Protein AF-A0A4S2SVT7-F1 (afdb_monomer_lite)

pLDDT: mean 79.92, std 11.99, range [41.72, 94.0]

Radius of gyration: 15.25 Å; chains: 1; bounding box: 30×36×41 Å

Sequence (92 aa):
MPRPPTDEPDWWLMTTPHGPARLRIRGNTELGILDHDCVEDQASWQVPARVVANGTGAGAGAESFTDAFFDEQAALLDTELGTLKRILETSS

Structure (mmCIF, N/CA/C/O backbone):
data_AF-A0A4S2SVT7-F1
#
_entry.id   AF-A0A4S2SVT7-F1
#
loop_
_atom_site.group_PDB
_atom_site.id
_atom_site.type_symbol
_atom_site.label_atom_id
_atom_site.label_alt_id
_atom_site.label_comp_id
_atom_site.label_asym_id
_atom_site.label_entity_id
_atom_site.label_seq_id
_atom_site.pdbx_PDB_ins_code
_atom_site.Cartn_x
_atom_site.Cartn_y
_atom_site.Cartn_z
_atom_site.occupancy
_atom_site.B_iso_or_equiv
_atom_site.auth_seq_id
_atom_site.auth_comp_id
_atom_site.auth_asym_id
_atom_site.auth_atom_id
_atom_site.pdbx_PDB_model_num
ATOM 1 N N . MET A 1 1 ? -9.938 13.793 -5.929 1.00 41.72 1 MET A N 1
ATOM 2 C CA . MET A 1 1 ? -9.522 13.791 -7.348 1.00 41.72 1 MET A CA 1
ATOM 3 C C . MET A 1 1 ? -10.372 12.777 -8.101 1.00 41.72 1 MET A C 1
ATOM 5 O O . MET A 1 1 ? -10.493 11.665 -7.596 1.00 41.72 1 MET A O 1
ATOM 9 N N . PRO A 1 2 ? -11.015 13.135 -9.225 1.00 48.34 2 PRO A N 1
ATOM 10 C CA . PRO A 1 2 ? -11.743 12.171 -10.044 1.00 48.34 2 PRO A CA 1
ATOM 11 C C . PRO A 1 2 ? -10.763 11.217 -10.735 1.00 48.34 2 PRO A C 1
ATOM 13 O O . PRO A 1 2 ? -9.663 11.604 -11.125 1.00 48.34 2 PRO A O 1
ATOM 16 N N . ARG A 1 3 ? -11.172 9.956 -10.851 1.00 52.41 3 ARG A N 1
ATOM 17 C CA . ARG A 1 3 ? -10.396 8.881 -11.466 1.00 52.41 3 ARG A CA 1
ATOM 18 C C . ARG A 1 3 ? -10.176 9.157 -12.967 1.00 52.41 3 ARG A C 1
ATOM 20 O O . ARG A 1 3 ? -11.159 9.439 -13.654 1.00 52.41 3 ARG A O 1
ATOM 27 N N . PRO A 1 4 ? -8.949 9.022 -13.503 1.00 56.78 4 PRO A N 1
ATOM 28 C CA . PRO A 1 4 ? -8.734 8.986 -14.947 1.00 56.78 4 PRO A CA 1
ATOM 29 C C . PRO A 1 4 ? -9.481 7.785 -15.552 1.00 56.78 4 PRO A C 1
ATOM 31 O O . PRO A 1 4 ? -9.356 6.682 -15.017 1.00 56.78 4 PRO A O 1
ATOM 34 N N . PRO A 1 5 ? -10.269 7.952 -16.625 1.00 57.34 5 PRO A N 1
ATOM 35 C CA . PRO A 1 5 ? -10.974 6.834 -17.239 1.00 57.34 5 PRO A CA 1
ATOM 36 C C . PRO A 1 5 ? -9.968 5.782 -17.721 1.00 57.34 5 PRO A C 1
ATOM 38 O O . PRO A 1 5 ? -9.024 6.098 -18.440 1.00 57.34 5 PRO A O 1
ATOM 41 N N . THR A 1 6 ? -10.172 4.539 -17.294 1.00 61.12 6 THR A N 1
ATOM 42 C CA . THR A 1 6 ? -9.441 3.361 -17.764 1.00 61.12 6 THR A CA 1
ATOM 43 C C . THR A 1 6 ? -10.439 2.422 -18.425 1.00 61.12 6 THR A C 1
ATOM 45 O O . THR A 1 6 ? -11.564 2.289 -17.942 1.00 61.12 6 THR A O 1
ATOM 48 N N . ASP A 1 7 ? -10.029 1.735 -19.492 1.00 73.06 7 ASP A N 1
ATOM 49 C CA . ASP A 1 7 ? -10.858 0.700 -20.135 1.00 73.06 7 ASP A CA 1
ATOM 50 C C . ASP A 1 7 ? -11.112 -0.502 -19.203 1.00 73.06 7 ASP A C 1
ATOM 52 O O . ASP A 1 7 ? -12.007 -1.312 -19.433 1.00 73.06 7 ASP A O 1
ATOM 56 N N . GLU A 1 8 ? -10.350 -0.588 -18.108 1.00 80.38 8 GLU A N 1
ATOM 57 C CA . GLU A 1 8 ? -10.497 -1.594 -17.064 1.00 80.38 8 GLU A CA 1
ATOM 58 C C . GLU A 1 8 ? -10.920 -0.931 -15.733 1.00 80.38 8 GLU A C 1
ATOM 60 O O . GLU A 1 8 ? -10.082 -0.320 -15.057 1.00 80.38 8 GLU A O 1
ATOM 65 N N . PRO A 1 9 ? -12.198 -1.030 -15.317 1.00 80.25 9 PRO A N 1
ATOM 66 C CA . PRO A 1 9 ? -12.758 -0.294 -14.180 1.00 80.25 9 PRO A CA 1
ATOM 67 C C . PRO A 1 9 ? -12.229 -0.745 -12.812 1.00 80.25 9 PRO A C 1
ATOM 69 O O . PRO A 1 9 ? -12.443 -0.044 -11.830 1.00 80.25 9 PRO A O 1
ATOM 72 N N . ASP A 1 10 ? -11.446 -1.812 -12.717 1.00 87.81 10 ASP A N 1
ATOM 73 C CA . ASP A 1 10 ? -10.823 -2.218 -11.448 1.00 87.81 10 ASP A CA 1
ATOM 74 C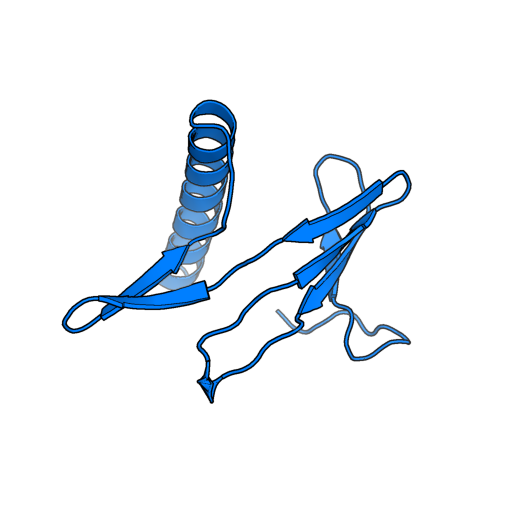 C . ASP A 1 10 ? -9.395 -1.673 -11.277 1.00 87.81 10 ASP A C 1
ATOM 76 O O . ASP A 1 10 ? -8.833 -1.742 -10.183 1.00 87.81 10 ASP A O 1
ATOM 80 N N . TRP A 1 11 ? -8.818 -1.084 -12.333 1.00 91.38 11 TRP A N 1
ATOM 81 C CA . TRP A 1 11 ? -7.445 -0.580 -12.327 1.00 91.38 11 TRP A CA 1
ATOM 82 C C . TRP A 1 11 ? -7.356 0.933 -12.186 1.00 91.38 11 TRP A C 1
ATOM 84 O O . TRP A 1 11 ? -7.970 1.703 -12.923 1.00 91.38 11 TRP A O 1
ATOM 94 N N . TRP A 1 12 ? -6.506 1.356 -11.265 1.00 90.06 12 TRP A N 1
ATOM 95 C CA . TRP A 1 12 ? -6.157 2.741 -11.014 1.00 90.06 12 TRP A CA 1
ATOM 96 C C . TRP A 1 12 ? -4.818 3.040 -11.669 1.00 90.06 12 TRP A C 1
ATOM 98 O O . TRP A 1 12 ? -3.861 2.302 -11.457 1.00 90.06 12 TRP A O 1
ATOM 108 N N . LEU A 1 13 ? -4.742 4.119 -12.447 1.00 90.62 13 LEU A N 1
ATOM 109 C CA . LEU A 1 13 ? -3.469 4.623 -12.957 1.00 90.62 13 LEU A CA 1
ATOM 110 C C . LEU A 1 13 ? -2.775 5.450 -11.877 1.00 90.62 13 LEU A C 1
ATOM 112 O O . LEU A 1 13 ? -3.408 6.281 -11.223 1.00 90.62 13 LEU A O 1
ATOM 116 N N . MET A 1 14 ? -1.474 5.241 -11.727 1.00 87.25 14 MET A N 1
ATOM 117 C CA . MET A 1 14 ? -0.610 6.002 -10.834 1.00 87.25 14 MET A CA 1
ATOM 118 C C . MET A 1 14 ? 0.712 6.335 -11.523 1.00 87.25 14 MET A C 1
ATOM 120 O O . MET A 1 14 ? 1.092 5.714 -12.516 1.00 87.25 14 MET A O 1
ATOM 124 N N . THR A 1 15 ? 1.428 7.298 -10.959 1.00 85.81 15 THR A N 1
ATOM 125 C CA . THR A 1 15 ? 2.803 7.610 -11.348 1.00 85.81 15 THR A CA 1
ATOM 126 C C . THR A 1 15 ? 3.714 7.228 -10.191 1.00 85.81 15 THR A C 1
ATOM 128 O O . THR A 1 15 ? 3.491 7.679 -9.069 1.00 85.81 15 THR A O 1
ATOM 131 N N . THR A 1 16 ? 4.728 6.412 -10.457 1.00 81.44 16 THR A N 1
ATOM 132 C CA . THR A 1 16 ? 5.798 6.058 -9.517 1.00 81.44 16 THR A CA 1
ATOM 133 C C . THR A 1 16 ? 7.089 6.782 -9.923 1.00 81.44 16 THR A C 1
ATOM 135 O O . THR A 1 16 ? 7.170 7.325 -11.032 1.00 81.44 16 THR A O 1
ATOM 138 N N . PRO A 1 17 ? 8.140 6.781 -9.084 1.00 83.88 17 PRO A N 1
ATOM 139 C CA . PRO A 1 17 ? 9.459 7.281 -9.480 1.00 83.88 17 PRO A CA 1
ATOM 140 C C . PRO A 1 17 ? 10.046 6.596 -10.728 1.00 83.88 17 PRO A C 1
ATOM 142 O O . PRO A 1 17 ? 10.910 7.171 -11.388 1.00 83.88 17 PRO A O 1
ATOM 145 N N . HIS A 1 18 ? 9.571 5.393 -11.067 1.00 82.19 18 HIS A N 1
ATOM 146 C CA . HIS A 1 18 ? 10.004 4.623 -12.235 1.00 82.19 18 HIS A CA 1
ATOM 147 C C . HIS A 1 18 ? 9.132 4.851 -13.479 1.00 82.19 18 HIS A C 1
ATOM 149 O O . HIS A 1 18 ? 9.482 4.382 -14.560 1.00 82.19 18 HIS A O 1
ATOM 155 N N . GLY A 1 19 ? 8.033 5.603 -13.361 1.00 88.00 19 GLY A N 1
ATOM 156 C CA . GLY A 1 19 ? 7.140 5.933 -14.468 1.00 88.00 19 GLY A CA 1
ATOM 157 C C . GLY A 1 19 ? 5.680 5.548 -14.207 1.00 88.00 19 GLY A C 1
ATOM 158 O O . GLY A 1 19 ? 5.258 5.421 -13.057 1.00 88.00 19 GLY A O 1
ATOM 159 N N . PRO A 1 20 ? 4.861 5.420 -15.263 1.00 91.44 20 PRO A N 1
ATOM 160 C CA . PRO A 1 20 ? 3.466 5.016 -15.133 1.00 91.44 20 PRO A CA 1
ATOM 161 C C . PRO A 1 20 ? 3.336 3.598 -14.570 1.00 91.44 20 PRO A C 1
ATOM 163 O O . PRO A 1 20 ? 4.005 2.674 -15.029 1.00 91.44 20 PRO A O 1
ATOM 166 N N . ALA A 1 21 ? 2.413 3.417 -13.633 1.00 91.19 21 ALA A N 1
ATOM 167 C CA . ALA A 1 21 ? 2.028 2.113 -13.118 1.00 91.19 21 ALA A CA 1
ATOM 168 C C . ALA A 1 21 ? 0.506 2.024 -12.972 1.00 91.19 21 ALA A C 1
ATOM 170 O O . ALA A 1 21 ? -0.227 3.015 -13.072 1.00 91.19 21 ALA A O 1
ATOM 171 N N . ARG A 1 22 ? 0.017 0.811 -12.732 1.00 93.44 22 ARG A N 1
ATOM 172 C CA . ARG A 1 22 ? -1.387 0.540 -12.438 1.00 93.44 22 ARG A CA 1
ATOM 173 C C . ARG A 1 22 ? -1.529 -0.310 -11.183 1.00 93.44 22 ARG A C 1
ATOM 175 O O . ARG A 1 22 ? -0.721 -1.205 -10.941 1.00 93.44 22 ARG A O 1
ATOM 182 N N . LEU A 1 23 ? -2.580 -0.040 -10.419 1.00 92.56 23 LEU A N 1
ATOM 183 C CA . LEU A 1 23 ? -2.922 -0.759 -9.196 1.00 92.56 23 LEU A CA 1
ATOM 184 C C . LEU A 1 23 ? -4.354 -1.279 -9.243 1.00 92.56 23 LEU A C 1
ATOM 186 O O . LEU A 1 23 ? -5.263 -0.562 -9.660 1.00 92.56 23 LEU A O 1
ATOM 190 N N . ARG A 1 24 ? -4.568 -2.503 -8.763 1.00 94.00 24 ARG A N 1
ATOM 191 C CA . ARG A 1 24 ? -5.899 -3.083 -8.552 1.00 94.00 24 ARG A CA 1
ATOM 192 C C . ARG A 1 24 ? -6.011 -3.626 -7.137 1.00 94.00 24 ARG A C 1
ATOM 194 O O . ARG A 1 24 ? -5.170 -4.405 -6.704 1.00 94.00 24 ARG A O 1
ATOM 201 N N . ILE A 1 25 ? -7.077 -3.249 -6.435 1.00 91.69 25 ILE A N 1
ATOM 202 C CA . ILE A 1 25 ? -7.343 -3.714 -5.068 1.00 91.69 25 ILE A CA 1
ATOM 203 C C . ILE A 1 25 ? -8.124 -5.032 -5.117 1.00 91.69 25 ILE A C 1
ATOM 205 O O . ILE A 1 25 ? -9.200 -5.105 -5.708 1.00 91.69 25 ILE A O 1
ATOM 209 N N . ARG A 1 26 ? -7.607 -6.062 -4.447 1.00 91.19 26 ARG A N 1
ATOM 210 C CA . ARG A 1 26 ? -8.227 -7.379 -4.228 1.00 91.19 26 ARG A CA 1
ATOM 211 C C . ARG A 1 26 ? -8.857 -7.432 -2.831 1.00 91.19 26 ARG A C 1
ATOM 213 O O . ARG A 1 26 ? -8.516 -8.270 -2.000 1.00 91.19 26 ARG A O 1
ATOM 220 N N . GLY A 1 27 ? -9.742 -6.474 -2.562 1.00 89.88 27 GLY A N 1
ATOM 221 C CA . GLY A 1 27 ? -10.262 -6.219 -1.221 1.00 89.88 27 GLY A CA 1
ATOM 222 C C . GLY A 1 27 ? -11.313 -7.227 -0.749 1.00 89.88 27 GLY A C 1
ATOM 223 O O . GLY A 1 27 ? -12.086 -7.762 -1.541 1.00 89.88 27 GLY A O 1
ATOM 224 N N . ASN A 1 28 ? -11.378 -7.438 0.566 1.00 92.44 28 ASN A N 1
ATOM 225 C CA . ASN A 1 28 ? -12.472 -8.134 1.244 1.00 92.44 28 ASN A CA 1
ATOM 226 C C . ASN A 1 28 ? -12.757 -7.430 2.574 1.00 92.44 28 ASN A C 1
ATOM 228 O O . ASN A 1 28 ? -11.967 -7.516 3.513 1.00 92.44 28 ASN A O 1
ATOM 232 N N . THR A 1 29 ? -13.895 -6.744 2.653 1.00 86.81 29 THR A N 1
ATOM 233 C CA . THR A 1 29 ? -14.266 -5.935 3.819 1.00 86.81 29 THR A CA 1
ATOM 234 C C . THR A 1 29 ? -14.508 -6.773 5.073 1.00 86.81 29 THR A C 1
ATOM 236 O O . THR A 1 29 ? -14.114 -6.352 6.155 1.00 86.81 29 THR A O 1
ATOM 239 N N . GLU A 1 30 ? -15.100 -7.963 4.943 1.00 89.56 30 GLU A N 1
ATOM 240 C CA . GLU A 1 30 ? -15.399 -8.845 6.083 1.00 89.56 30 GLU A CA 1
ATOM 241 C C . GLU A 1 30 ? -14.126 -9.353 6.767 1.00 89.56 30 GLU A C 1
ATOM 243 O O . GLU A 1 30 ? -14.101 -9.559 7.978 1.00 89.56 30 GLU A O 1
ATOM 248 N N . LEU A 1 31 ? -13.057 -9.526 5.990 1.00 86.69 31 LEU A N 1
ATOM 249 C CA . LEU A 1 31 ? -11.764 -10.027 6.454 1.00 86.69 31 LEU A CA 1
ATOM 250 C C . LEU A 1 31 ? -10.711 -8.920 6.632 1.00 86.69 31 LEU A C 1
ATOM 252 O O . LEU A 1 31 ? -9.546 -9.228 6.891 1.00 86.69 31 LEU A O 1
ATOM 256 N N . GLY A 1 32 ? -11.089 -7.650 6.449 1.00 86.31 32 GLY A N 1
ATOM 257 C CA . GLY A 1 32 ? -10.168 -6.512 6.517 1.00 86.31 32 GLY A CA 1
ATOM 258 C C . GLY A 1 32 ? -9.049 -6.556 5.469 1.00 86.31 32 GLY A C 1
ATOM 259 O O . GLY A 1 32 ? -7.960 -6.052 5.721 1.00 86.31 32 GLY A O 1
ATOM 260 N N . ILE A 1 33 ? -9.268 -7.185 4.313 1.00 89.81 33 ILE A N 1
ATOM 261 C CA . ILE A 1 33 ? -8.251 -7.353 3.264 1.00 89.81 33 ILE A CA 1
ATOM 262 C C . ILE A 1 33 ? -8.242 -6.143 2.338 1.00 89.81 33 ILE A C 1
ATOM 264 O O . ILE A 1 33 ? -9.284 -5.753 1.810 1.00 89.81 33 ILE A O 1
ATOM 268 N N . LEU A 1 34 ? -7.045 -5.615 2.099 1.00 88.69 34 LEU A N 1
ATOM 269 C CA . LEU A 1 34 ? -6.720 -4.549 1.150 1.00 88.69 34 LEU A CA 1
ATOM 270 C C . LEU A 1 34 ? -5.543 -4.932 0.234 1.00 88.69 34 LEU A C 1
ATOM 272 O O . LEU A 1 34 ? -4.892 -4.053 -0.336 1.00 88.69 34 LEU A O 1
ATOM 276 N N . ASP A 1 35 ? -5.262 -6.232 0.100 1.00 90.50 35 ASP A N 1
ATOM 277 C CA . ASP A 1 35 ? -4.236 -6.749 -0.805 1.00 90.50 35 ASP A CA 1
ATOM 278 C C . ASP A 1 35 ? -4.394 -6.130 -2.201 1.00 90.50 35 ASP A C 1
ATOM 280 O O . ASP A 1 35 ? -5.515 -5.934 -2.678 1.00 90.50 35 ASP A O 1
ATOM 284 N N . HIS A 1 36 ? -3.289 -5.826 -2.874 1.00 90.81 36 HIS A N 1
ATOM 285 C CA . HIS A 1 36 ? -3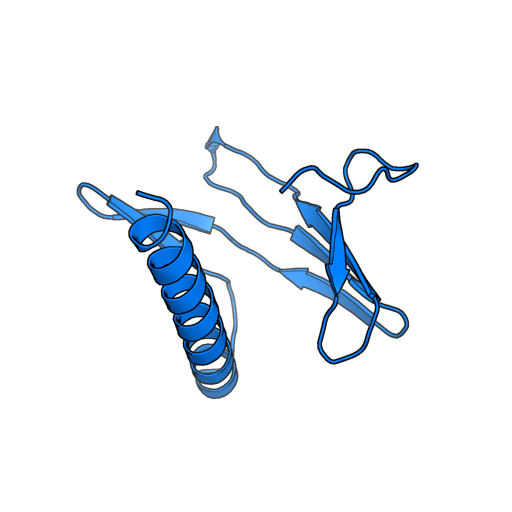.342 -5.202 -4.192 1.00 90.81 36 HIS A CA 1
ATOM 286 C C . HIS A 1 36 ? -2.266 -5.712 -5.143 1.00 90.81 36 HIS A C 1
ATOM 288 O O . HIS A 1 36 ? -1.165 -6.090 -4.741 1.00 90.81 36 HIS A O 1
ATOM 294 N N . ASP A 1 37 ? -2.629 -5.712 -6.423 1.00 93.06 37 ASP A N 1
ATOM 295 C CA . ASP A 1 37 ? -1.721 -5.948 -7.534 1.00 93.06 37 ASP A CA 1
ATOM 296 C C . ASP A 1 37 ? -1.105 -4.607 -7.947 1.00 93.06 37 ASP A C 1
ATOM 298 O O . ASP A 1 37 ? -1.845 -3.656 -8.210 1.00 93.06 37 ASP A O 1
ATOM 302 N N . CYS A 1 38 ? 0.218 -4.552 -8.071 1.00 90.75 38 CYS A N 1
ATOM 303 C CA . CYS A 1 38 ? 0.941 -3.445 -8.692 1.00 90.75 38 CYS A CA 1
ATOM 304 C C . CYS A 1 38 ? 1.587 -3.929 -9.987 1.00 90.75 38 CYS A C 1
ATOM 306 O O . CYS A 1 38 ? 2.214 -4.991 -10.013 1.00 90.75 38 CYS A O 1
ATOM 308 N N . VAL A 1 39 ? 1.435 -3.159 -11.064 1.00 92.62 39 VAL A N 1
ATOM 309 C CA . VAL A 1 39 ? 2.052 -3.451 -12.362 1.00 92.62 39 VAL A CA 1
ATOM 310 C C . VAL A 1 39 ? 2.683 -2.183 -12.919 1.00 92.62 39 VAL A C 1
ATOM 312 O O . VAL A 1 39 ? 1.998 -1.179 -13.113 1.00 92.62 39 VAL A O 1
ATOM 315 N N . GLU A 1 40 ? 3.968 -2.266 -13.230 1.00 91.88 40 GLU A N 1
ATOM 316 C CA . GLU A 1 40 ? 4.746 -1.272 -13.969 1.00 91.88 40 GLU A CA 1
ATOM 317 C C . GLU A 1 40 ? 5.364 -1.918 -15.223 1.00 91.88 40 GLU A C 1
ATOM 319 O O . GLU A 1 40 ? 5.135 -3.097 -15.493 1.00 91.88 40 GLU A O 1
ATOM 324 N N . ASP A 1 41 ? 6.123 -1.155 -16.014 1.00 88.06 41 ASP A N 1
ATOM 325 C CA . ASP A 1 41 ? 6.668 -1.620 -17.303 1.00 88.06 41 ASP A CA 1
ATOM 326 C C . ASP A 1 41 ? 7.564 -2.865 -17.170 1.00 88.06 41 ASP A C 1
ATOM 328 O O . ASP A 1 41 ? 7.470 -3.804 -17.959 1.00 88.06 41 ASP A O 1
ATOM 332 N N . GLN A 1 42 ? 8.409 -2.901 -16.137 1.00 88.12 42 GLN A N 1
ATOM 333 C CA . GLN A 1 42 ? 9.416 -3.953 -15.965 1.00 88.12 42 GLN A CA 1
ATOM 334 C C . GLN A 1 42 ? 9.098 -4.949 -14.846 1.00 88.12 42 GLN A C 1
ATOM 336 O O . GLN A 1 42 ? 9.813 -5.943 -14.700 1.00 88.12 42 GLN A O 1
ATOM 341 N N . ALA A 1 43 ? 8.044 -4.717 -14.059 1.00 86.50 43 ALA A N 1
ATOM 342 C CA . ALA A 1 43 ? 7.737 -5.544 -12.901 1.00 86.50 43 ALA A CA 1
ATOM 343 C C . ALA A 1 43 ? 6.241 -5.610 -12.584 1.00 86.50 43 ALA A C 1
ATOM 345 O O . ALA A 1 43 ? 5.442 -4.733 -12.905 1.00 86.50 43 ALA A O 1
ATOM 346 N N . SER A 1 44 ? 5.870 -6.680 -11.886 1.00 91.38 44 SER A N 1
ATOM 347 C CA . SER A 1 44 ? 4.563 -6.802 -11.254 1.00 91.38 44 SER A CA 1
ATOM 348 C C . SER A 1 44 ? 4.711 -7.530 -9.932 1.00 91.38 44 SER A C 1
ATOM 350 O O . SER A 1 44 ? 5.476 -8.494 -9.842 1.00 91.38 44 SER A O 1
ATOM 352 N N . TRP A 1 45 ? 3.997 -7.077 -8.911 1.00 90.50 45 TRP A N 1
ATOM 353 C CA . TRP A 1 45 ? 4.064 -7.677 -7.586 1.00 90.50 45 TRP A CA 1
ATOM 354 C C . TRP A 1 45 ? 2.729 -7.581 -6.858 1.00 90.50 45 TRP A C 1
ATOM 356 O O . TRP A 1 45 ? 1.816 -6.851 -7.246 1.00 90.50 45 TRP A O 1
ATOM 366 N N . GLN A 1 46 ? 2.633 -8.375 -5.797 1.00 89.56 46 GLN A N 1
ATOM 367 C CA . GLN A 1 46 ? 1.494 -8.416 -4.897 1.00 89.56 46 GLN A CA 1
ATOM 368 C C . GLN A 1 46 ? 1.896 -7.788 -3.580 1.00 89.56 46 GLN A C 1
ATOM 370 O O . GLN A 1 46 ? 2.906 -8.182 -3.000 1.00 89.56 46 GLN A O 1
ATOM 375 N N . VAL A 1 47 ? 1.093 -6.849 -3.100 1.00 86.62 47 VAL A N 1
ATOM 376 C CA . VAL A 1 47 ? 1.282 -6.254 -1.783 1.00 86.62 47 VAL A CA 1
ATOM 377 C C . VAL A 1 47 ? 0.187 -6.792 -0.867 1.00 86.62 47 VAL A C 1
ATOM 379 O O . VAL A 1 47 ? -0.986 -6.464 -1.075 1.00 86.62 47 VAL A O 1
ATOM 382 N N . PRO A 1 48 ? 0.525 -7.633 0.123 1.00 86.62 48 PRO A N 1
ATOM 383 C CA . PRO A 1 48 ? -0.420 -7.985 1.169 1.00 86.62 48 PRO A CA 1
ATOM 384 C C . PRO A 1 48 ? -0.682 -6.750 2.033 1.00 86.62 48 PRO A C 1
ATOM 386 O O . PRO A 1 48 ? 0.258 -6.096 2.478 1.00 86.62 48 PRO A O 1
ATOM 389 N N . ALA A 1 49 ? -1.947 -6.423 2.278 1.00 85.69 49 ALA A N 1
ATOM 390 C CA . ALA A 1 49 ? -2.329 -5.318 3.149 1.00 85.69 49 ALA A CA 1
ATOM 391 C C . ALA A 1 49 ? -3.593 -5.676 3.934 1.00 85.69 49 ALA A C 1
ATOM 393 O O . ALA A 1 49 ? -4.607 -6.095 3.372 1.00 85.69 49 ALA A O 1
ATOM 394 N N . ARG A 1 50 ? -3.537 -5.516 5.257 1.00 86.00 50 ARG A N 1
ATOM 395 C CA . ARG A 1 50 ? -4.608 -5.908 6.183 1.00 86.00 50 ARG A CA 1
ATOM 396 C C . ARG A 1 50 ? -4.960 -4.753 7.105 1.00 86.00 50 ARG A C 1
ATOM 398 O O . ARG A 1 50 ? -4.067 -4.123 7.665 1.00 86.00 50 ARG A O 1
ATOM 405 N N . VAL A 1 51 ? -6.254 -4.529 7.305 1.00 83.38 51 VAL A N 1
ATOM 406 C CA . VAL A 1 51 ? -6.795 -3.691 8.376 1.00 83.38 51 VAL A CA 1
ATOM 407 C C . VAL A 1 51 ? -7.093 -4.588 9.567 1.00 83.38 51 VAL A C 1
ATOM 409 O O . VAL A 1 51 ? -7.889 -5.521 9.470 1.00 83.38 51 VAL A O 1
ATOM 412 N N . VAL A 1 52 ? -6.464 -4.297 10.699 1.00 81.12 52 VAL A N 1
ATOM 413 C CA . VAL A 1 52 ? -6.629 -5.042 11.949 1.00 81.12 52 VAL A CA 1
ATOM 414 C C . VAL A 1 52 ? -7.189 -4.106 13.012 1.00 81.12 52 VAL A C 1
ATOM 416 O O . VAL A 1 52 ? -6.756 -2.959 13.139 1.00 81.12 52 VAL A O 1
ATOM 419 N N . ALA A 1 53 ? -8.164 -4.586 13.784 1.00 83.19 53 ALA A N 1
ATOM 420 C CA . ALA A 1 53 ? -8.716 -3.831 14.903 1.00 83.19 53 ALA A CA 1
ATOM 421 C C . ALA A 1 53 ? -7.625 -3.533 15.947 1.00 83.19 53 ALA A C 1
ATOM 423 O O . ALA A 1 53 ? -6.878 -4.426 16.346 1.00 83.19 53 ALA A O 1
ATOM 424 N N . ASN A 1 54 ? -7.553 -2.284 16.408 1.00 78.50 54 ASN A N 1
ATOM 425 C CA . ASN A 1 54 ? -6.592 -1.832 17.410 1.00 78.50 54 ASN A CA 1
ATOM 426 C C . ASN A 1 54 ? -7.297 -0.980 18.474 1.00 78.50 54 ASN A C 1
AT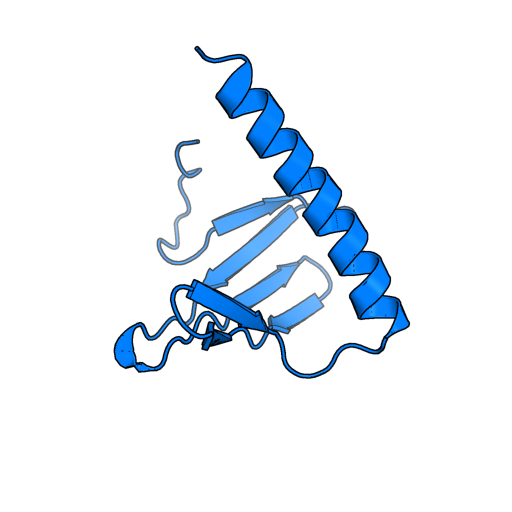OM 428 O O . ASN A 1 54 ? -7.336 0.250 18.394 1.00 78.50 54 ASN A O 1
ATOM 432 N N . GLY A 1 55 ? -7.903 -1.647 19.459 1.00 82.38 55 GLY A N 1
ATOM 433 C CA . GLY A 1 55 ? -8.696 -0.984 20.495 1.00 82.38 55 GLY A CA 1
ATOM 434 C C . GLY A 1 55 ? -9.887 -0.234 19.893 1.00 82.38 55 GLY A C 1
ATOM 435 O O . GLY A 1 55 ? -10.742 -0.841 19.254 1.00 82.38 55 GLY A O 1
ATOM 436 N N . THR A 1 56 ? -9.945 1.086 20.088 1.00 82.25 56 THR A N 1
ATOM 437 C CA . THR A 1 56 ? -10.975 1.956 19.487 1.00 82.25 56 THR A CA 1
ATOM 438 C C . THR A 1 56 ? -10.624 2.442 18.076 1.00 82.25 56 THR A C 1
ATOM 440 O O . THR A 1 56 ? -11.365 3.242 17.513 1.00 82.25 56 THR A O 1
ATOM 443 N N . GLY A 1 57 ? -9.489 2.013 17.517 1.00 73.00 57 GLY A N 1
ATOM 444 C CA . GLY A 1 57 ? -9.030 2.359 16.173 1.00 73.00 57 GLY A CA 1
ATOM 445 C C . GLY A 1 57 ? -8.738 1.128 15.314 1.00 73.00 57 GLY A C 1
ATOM 446 O O . GLY A 1 57 ? -9.122 0.004 15.640 1.00 73.00 57 GLY A O 1
ATOM 447 N N . ALA A 1 58 ? -8.030 1.342 14.207 1.00 75.38 58 ALA A N 1
ATOM 448 C CA . ALA A 1 58 ? -7.555 0.284 13.324 1.00 75.38 58 ALA A CA 1
ATOM 449 C C . ALA A 1 58 ? -6.111 0.564 12.888 1.00 75.38 58 ALA A C 1
ATOM 451 O O . ALA A 1 58 ? -5.728 1.721 12.717 1.00 75.38 58 ALA A O 1
ATOM 452 N N . GLY A 1 59 ? -5.318 -0.493 12.731 1.00 73.31 59 GLY A N 1
ATOM 453 C CA . GLY A 1 59 ? -3.977 -0.443 12.152 1.00 73.31 59 GLY A CA 1
ATOM 454 C C . GLY A 1 59 ? -3.964 -1.088 10.770 1.00 73.31 59 GLY A C 1
ATOM 455 O O . GLY A 1 59 ? -4.688 -2.056 10.540 1.00 73.31 59 GLY A O 1
ATOM 456 N N . ALA A 1 60 ? -3.144 -0.561 9.863 1.00 72.12 60 ALA A N 1
ATOM 457 C CA . ALA A 1 60 ? -2.856 -1.189 8.579 1.00 72.12 60 ALA A CA 1
ATOM 458 C C . ALA A 1 60 ? -1.435 -1.768 8.604 1.00 72.12 60 ALA A C 1
ATOM 460 O O . ALA A 1 60 ? -0.511 -1.097 9.060 1.00 72.12 60 ALA A O 1
ATOM 461 N N . GLY A 1 61 ? -1.265 -3.002 8.131 1.00 66.56 61 GLY A N 1
ATOM 462 C CA . GLY A 1 61 ? 0.038 -3.665 8.052 1.00 66.56 61 GLY A CA 1
ATOM 463 C C . GLY A 1 61 ? 0.195 -4.470 6.766 1.00 66.56 61 GLY A C 1
ATOM 464 O O . GLY A 1 61 ? -0.795 -4.958 6.215 1.00 66.56 61 GLY A O 1
ATOM 465 N N . ALA A 1 62 ? 1.438 -4.606 6.309 1.00 65.69 62 ALA A N 1
ATOM 466 C CA . ALA A 1 62 ? 1.830 -5.464 5.197 1.00 65.69 62 ALA A CA 1
ATOM 467 C C . ALA A 1 62 ? 2.737 -6.591 5.705 1.00 65.69 62 ALA A C 1
ATOM 469 O O . ALA A 1 62 ? 3.532 -6.386 6.624 1.00 65.69 62 ALA A O 1
ATOM 470 N N . GLU A 1 63 ? 2.615 -7.786 5.128 1.00 60.84 63 GLU A N 1
ATOM 471 C CA . GLU A 1 63 ? 3.507 -8.896 5.462 1.00 60.84 63 GLU A CA 1
ATOM 472 C C . GLU A 1 63 ? 4.823 -8.777 4.682 1.00 60.84 63 GLU A C 1
ATOM 474 O O . GLU A 1 63 ? 4.835 -8.724 3.454 1.00 60.84 63 GLU A O 1
ATOM 479 N N . SER A 1 64 ? 5.930 -8.789 5.428 1.00 57.28 64 SER A N 1
ATOM 480 C CA . SER A 1 64 ? 7.328 -8.810 4.976 1.00 57.28 64 SER A CA 1
ATOM 481 C C . SER A 1 64 ? 7.838 -7.564 4.241 1.00 57.28 64 SER A C 1
ATOM 483 O O . SER A 1 64 ? 7.894 -7.496 3.017 1.00 57.28 64 SER A O 1
ATOM 485 N N . PHE A 1 65 ? 8.361 -6.629 5.028 1.00 58.28 65 PHE A N 1
ATOM 486 C CA . PHE A 1 65 ? 9.410 -5.718 4.590 1.00 58.28 65 PHE A CA 1
ATOM 487 C C . PHE A 1 65 ? 10.661 -5.995 5.420 1.00 58.28 65 PHE A C 1
ATOM 489 O O . PHE A 1 65 ? 10.562 -6.412 6.574 1.00 58.28 65 PHE A O 1
ATOM 496 N N . THR A 1 66 ? 11.845 -5.805 4.842 1.00 62.84 66 THR A N 1
ATOM 497 C CA . THR A 1 66 ? 13.030 -5.611 5.681 1.00 62.84 66 THR A CA 1
ATOM 498 C C . THR A 1 66 ? 12.831 -4.313 6.460 1.00 62.84 66 THR A C 1
ATOM 500 O O . THR A 1 66 ? 12.221 -3.389 5.924 1.00 62.84 66 THR A O 1
ATOM 503 N N . ASP A 1 67 ? 13.344 -4.213 7.687 1.00 68.50 67 ASP A N 1
ATOM 504 C CA . ASP A 1 67 ? 13.202 -2.990 8.500 1.00 68.50 67 ASP A CA 1
ATOM 505 C C . ASP A 1 67 ? 13.620 -1.734 7.713 1.00 68.50 67 ASP A C 1
ATOM 507 O O . ASP A 1 67 ? 12.920 -0.732 7.714 1.00 68.50 67 ASP A O 1
ATOM 511 N N . ALA A 1 68 ? 14.689 -1.837 6.915 1.00 68.31 68 ALA A N 1
ATOM 512 C CA . ALA A 1 68 ? 15.147 -0.755 6.045 1.00 68.31 68 ALA A CA 1
ATOM 513 C C . ALA A 1 68 ? 14.126 -0.349 4.965 1.00 68.31 68 ALA A C 1
ATOM 515 O O . ALA A 1 68 ? 13.938 0.837 4.712 1.00 68.31 68 ALA A O 1
ATOM 516 N N . PHE A 1 69 ? 13.459 -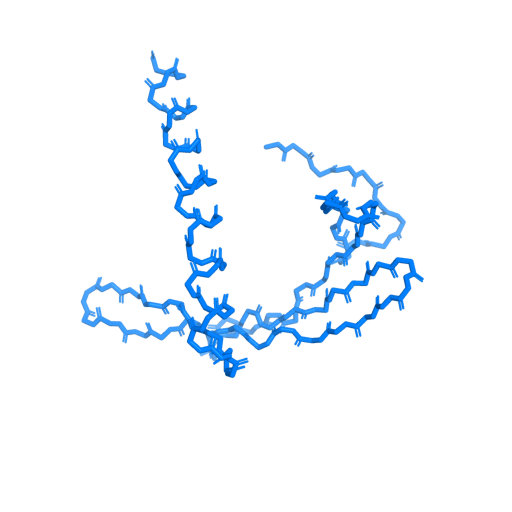1.318 4.329 1.00 69.12 69 PHE A N 1
ATOM 517 C CA . PHE A 1 69 ? 12.411 -1.023 3.353 1.00 69.12 69 PHE A CA 1
ATOM 518 C C . PHE A 1 69 ? 11.173 -0.448 4.047 1.00 69.12 69 PHE A C 1
ATOM 520 O O . PHE A 1 69 ? 10.561 0.483 3.535 1.00 69.12 69 PHE A O 1
ATOM 527 N N . PHE A 1 70 ? 10.815 -0.961 5.228 1.00 71.44 70 PHE A N 1
ATOM 528 C CA . PHE A 1 70 ? 9.716 -0.419 6.022 1.00 71.44 70 PHE A CA 1
ATOM 529 C C . PHE A 1 70 ? 9.965 1.045 6.396 1.00 71.44 70 PHE A C 1
ATOM 531 O O . PHE A 1 70 ? 9.086 1.874 6.178 1.00 71.44 70 PHE A O 1
ATOM 538 N N . ASP A 1 71 ? 11.161 1.374 6.886 1.00 74.38 71 ASP A N 1
ATOM 539 C CA . ASP A 1 71 ? 11.541 2.737 7.264 1.00 74.38 71 ASP A CA 1
ATOM 540 C C . ASP A 1 71 ? 11.508 3.692 6.061 1.00 74.38 71 ASP A C 1
ATOM 542 O O . ASP A 1 71 ? 11.005 4.814 6.162 1.00 74.38 71 ASP A O 1
ATOM 546 N N . GLU A 1 72 ? 11.984 3.238 4.898 1.00 75.19 72 GLU A N 1
ATOM 547 C CA . GLU A 1 72 ? 11.934 4.014 3.658 1.00 75.19 72 GLU A CA 1
ATOM 548 C C . GLU A 1 72 ? 10.487 4.280 3.213 1.00 75.19 72 GLU A C 1
ATOM 550 O O . GLU A 1 72 ? 10.127 5.419 2.903 1.00 75.19 72 GLU A O 1
ATOM 555 N N . GLN A 1 73 ? 9.626 3.259 3.243 1.00 76.25 73 GLN A N 1
ATOM 556 C CA . GLN A 1 73 ? 8.214 3.418 2.886 1.00 76.25 73 GLN A CA 1
ATOM 557 C C . GLN A 1 73 ? 7.434 4.246 3.916 1.00 76.25 73 GLN A C 1
ATOM 559 O O . GLN A 1 73 ? 6.562 5.026 3.5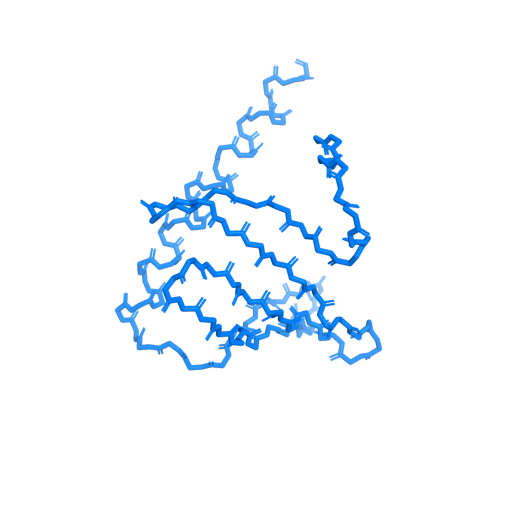35 1.00 76.25 73 GLN A O 1
ATOM 564 N N . ALA A 1 74 ? 7.747 4.122 5.208 1.00 74.12 74 ALA A N 1
ATOM 565 C CA . ALA A 1 74 ? 7.130 4.913 6.268 1.00 74.12 74 ALA A CA 1
ATOM 566 C C . ALA A 1 74 ? 7.445 6.407 6.104 1.00 74.12 74 ALA A C 1
ATOM 568 O O . ALA A 1 74 ? 6.543 7.238 6.196 1.00 74.12 74 ALA A O 1
ATOM 569 N N . ALA A 1 75 ? 8.691 6.751 5.763 1.00 77.75 75 ALA A N 1
ATOM 570 C CA . ALA A 1 75 ? 9.091 8.134 5.499 1.00 77.75 75 ALA A CA 1
ATOM 571 C C . ALA A 1 75 ? 8.375 8.738 4.273 1.00 77.75 75 ALA A C 1
ATOM 573 O O . ALA A 1 75 ? 7.989 9.915 4.276 1.00 77.75 75 ALA A O 1
ATOM 574 N N . LEU A 1 76 ? 8.164 7.929 3.230 1.00 76.12 76 LEU A N 1
ATOM 575 C CA . LEU A 1 76 ? 7.368 8.306 2.059 1.00 76.12 76 LEU A CA 1
ATOM 576 C C . LEU A 1 76 ? 5.901 8.542 2.439 1.00 76.12 76 LEU A C 1
ATOM 578 O O . LEU A 1 76 ? 5.339 9.586 2.106 1.00 76.12 76 LEU A O 1
ATOM 582 N N . LEU A 1 77 ? 5.297 7.624 3.196 1.00 78.25 77 LEU A N 1
ATOM 583 C CA . LEU A 1 77 ? 3.908 7.739 3.634 1.00 78.25 77 LEU A CA 1
ATOM 584 C C . LEU A 1 77 ? 3.673 8.967 4.528 1.00 78.25 77 LEU A C 1
ATOM 586 O O . LEU A 1 77 ? 2.683 9.674 4.339 1.00 78.25 77 LEU A O 1
ATOM 590 N N . ASP A 1 78 ? 4.590 9.270 5.447 1.00 80.25 78 ASP A N 1
ATOM 591 C CA . ASP A 1 78 ? 4.528 10.471 6.290 1.00 80.25 78 ASP A CA 1
ATOM 592 C C . ASP A 1 78 ? 4.532 11.761 5.458 1.00 80.25 78 ASP A C 1
ATOM 594 O O . ASP A 1 78 ? 3.808 12.717 5.760 1.00 80.25 78 ASP A O 1
ATOM 598 N N . THR A 1 79 ? 5.303 11.786 4.370 1.00 83.88 79 THR A N 1
ATOM 599 C CA . THR A 1 79 ? 5.363 12.930 3.451 1.00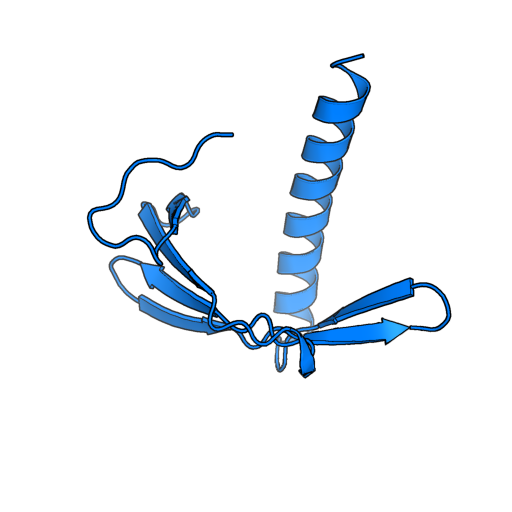 83.88 79 THR A CA 1
ATOM 600 C C . THR A 1 79 ? 4.036 13.126 2.716 1.00 83.88 79 THR A C 1
ATOM 602 O O . THR A 1 79 ? 3.520 14.250 2.639 1.00 83.88 79 THR A O 1
ATOM 605 N N . GLU A 1 80 ? 3.451 12.038 2.215 1.00 84.00 80 GLU A N 1
ATOM 606 C CA . GLU A 1 80 ? 2.164 12.063 1.516 1.00 84.00 80 GLU A CA 1
ATOM 607 C C . GLU A 1 80 ? 1.019 12.461 2.458 1.00 84.00 80 GLU A C 1
ATOM 609 O O . GLU A 1 80 ? 0.229 13.356 2.142 1.00 84.00 80 GLU A O 1
ATOM 614 N N . LEU A 1 81 ? 0.963 11.887 3.664 1.00 84.19 81 LEU A N 1
ATOM 615 C CA . LEU A 1 81 ? -0.047 12.222 4.673 1.00 84.19 81 LEU A CA 1
ATOM 616 C C . LEU A 1 81 ? 0.100 13.659 5.186 1.00 84.19 81 LEU A C 1
ATOM 618 O O . LEU A 1 81 ? -0.902 14.357 5.367 1.00 84.19 81 LEU A O 1
ATOM 622 N N . GLY A 1 82 ? 1.330 14.145 5.362 1.00 86.44 82 GLY A N 1
ATOM 623 C CA . GLY A 1 82 ? 1.598 15.543 5.701 1.00 86.44 82 GLY A CA 1
ATOM 624 C C . GLY A 1 82 ? 1.151 16.511 4.601 1.00 86.44 82 GLY A C 1
ATOM 625 O O . GLY A 1 82 ? 0.621 17.589 4.886 1.00 86.44 82 GLY A O 1
ATOM 626 N N . THR A 1 83 ? 1.306 16.120 3.337 1.00 83.81 83 THR A N 1
ATOM 627 C CA . THR A 1 83 ? 0.837 16.904 2.188 1.00 83.81 83 THR A CA 1
ATOM 628 C C . THR A 1 83 ? -0.686 16.907 2.100 1.00 83.81 83 THR A C 1
ATOM 630 O O . THR A 1 83 ? -1.286 17.975 1.961 1.00 83.81 83 THR A O 1
ATOM 633 N N . LEU A 1 84 ? -1.325 15.748 2.271 1.00 76.06 84 LEU A N 1
ATOM 634 C CA . LEU A 1 84 ? -2.781 15.621 2.319 1.00 76.06 84 LEU A CA 1
ATOM 635 C C . LEU A 1 84 ? -3.381 16.485 3.434 1.00 76.06 84 LEU A C 1
ATOM 637 O O . LEU A 1 84 ? -4.320 17.242 3.187 1.00 76.06 84 LEU A O 1
ATOM 641 N N . LYS A 1 85 ? -2.802 16.431 4.639 1.00 84.12 85 LYS A N 1
ATOM 642 C CA . LYS A 1 85 ? -3.203 17.270 5.773 1.00 84.12 85 LYS A CA 1
ATOM 643 C C . LYS A 1 85 ? -3.160 18.756 5.416 1.00 84.12 85 LYS A C 1
ATOM 645 O O . LYS A 1 85 ? -4.149 19.457 5.606 1.00 84.12 85 LYS A O 1
ATOM 650 N N . ARG A 1 86 ? -2.051 19.227 4.838 1.00 87.88 86 ARG A N 1
ATOM 651 C CA . ARG A 1 86 ? -1.888 20.634 4.439 1.00 87.88 86 ARG A CA 1
ATOM 652 C C . ARG A 1 86 ? -2.962 21.070 3.445 1.00 87.88 86 ARG A C 1
ATOM 654 O O . ARG A 1 86 ? -3.530 22.145 3.597 1.00 87.88 86 ARG A O 1
ATOM 661 N N . ILE A 1 87 ? -3.261 20.242 2.444 1.00 89.06 87 ILE A N 1
ATOM 662 C CA . ILE A 1 87 ? -4.305 20.536 1.453 1.00 89.06 87 ILE A CA 1
ATOM 663 C C . ILE A 1 87 ? -5.666 20.690 2.140 1.00 89.06 87 ILE A C 1
ATOM 665 O O . ILE A 1 87 ? -6.370 21.661 1.872 1.00 89.06 87 ILE A O 1
ATOM 669 N N . LEU A 1 88 ? -6.018 19.781 3.051 1.00 73.06 88 LEU A N 1
ATOM 670 C CA . LEU A 1 88 ? -7.288 19.831 3.782 1.00 73.06 88 LEU A CA 1
ATOM 671 C C . LEU A 1 88 ? -7.402 21.066 4.688 1.00 73.06 88 LEU A C 1
ATOM 673 O O . LEU A 1 88 ? -8.465 21.674 4.754 1.00 73.06 88 LEU A O 1
ATOM 677 N N . GLU A 1 89 ? -6.309 21.469 5.334 1.00 86.19 89 GLU A N 1
ATOM 678 C CA . GLU A 1 89 ? -6.279 22.621 6.246 1.00 86.19 89 GLU A CA 1
ATOM 679 C C . GLU A 1 89 ? -6.231 23.974 5.518 1.00 86.19 89 GLU A C 1
ATOM 681 O O . GLU A 1 89 ? -6.667 24.979 6.069 1.00 86.19 89 GLU A O 1
ATOM 686 N N . THR A 1 90 ? -5.736 24.012 4.277 1.00 79.19 90 THR A N 1
ATOM 687 C CA . THR A 1 90 ? -5.664 25.244 3.461 1.00 79.19 90 THR A CA 1
ATOM 688 C C . THR A 1 90 ? -6.897 25.428 2.565 1.00 79.19 90 THR A C 1
ATOM 690 O O . THR A 1 90 ? -7.078 26.482 1.966 1.00 79.19 90 THR A O 1
ATOM 693 N N . SER A 1 91 ? -7.743 24.400 2.450 1.00 58.06 91 SER A N 1
ATOM 694 C CA . SER A 1 91 ? -8.987 24.431 1.664 1.00 58.06 91 SER A CA 1
ATOM 695 C C . SER A 1 91 ? -10.222 24.807 2.503 1.00 58.06 91 SER A C 1
ATOM 697 O O . SER A 1 91 ? -11.344 24.574 2.053 1.00 58.06 91 SER A O 1
ATOM 699 N N . SER A 1 92 ? -10.020 25.345 3.714 1.00 46.75 92 SER A N 1
ATOM 700 C CA . SER A 1 92 ? -11.059 25.890 4.608 1.00 46.75 92 SER A CA 1
ATOM 701 C C . SER A 1 92 ? -11.040 27.413 4.649 1.00 46.75 92 SER A C 1
ATOM 703 O O . SER A 1 92 ? -9.938 27.991 4.527 1.00 46.75 92 SER A O 1
#

Foldseek 3Di:
DDFDDDPDVQWGWDADPVGIKIKGFPDDVVQQWRKMWIDDDPDIDIWTWGWDDDPVDIDIDTPDDDPVRVVVVVVVVVVVVVVVVVVVVVVD

Secondary structure (DSSP, 8-state):
-PPPP-SSTTEEEEEETTEEEEEEE--BTTTTB--EEEE-SS-EEEE--EEEEETTEEEEE-S---HHHHHHHHHHHHHHHHHHHHHHHH--